Protein 5FWZ (pdb70)

Organism: Fasciola hepatica (NCBI:txid6192)

Nearest PDB structures (foldseek):
  5fwz-assembly1_A-2  TM=1.008E+00  e=1.348E-19  Fasciola hepatica
  5fx0-assembly1_A-2  TM=9.986E-01  e=1.501E-16  Fasciola hepatica
  5x2d-assembly2_B-2  TM=8.449E-01  e=5.292E-08  Clonorchis sinensis
  8bwy-assembly1_I  TM=8.444E-01  e=1.057E-04  Chlamydomonas reinhardtii
  5wof-assembly2_B  TM=7.308E-01  e=1.128E-04  Plasmodium falciparum 3D7

Solvent-accessible surface area: 6063 Å² total; per-residue (Å²): 136,107,100,50,29,148,71,13,84,48,70,48,41,102,15,64,77,92,79,16,20,55,1,0,72,62,0,30,60,18,10,94,80,34,109,24,96,79,170,57,18,172,62,0,22,104,54,2,60,75,50,1,22,150,92,15,27,162,48,4,54,25,61,31,31,75,56,80,51,217,79,128,80,39,175,134,132,54,54,14,0,37,0,89,49,43,148,10,19,2,7,4,33,76,24,114,240

B-factor: mean 37.25, std 15.67, range [13.35, 111.84]

Radius of gyration: 12.72 Å; Cα contacts (8 Å, |Δi|>4): 139; chains: 1; bounding box: 28×37×32 Å

Sequence (97 aa):
APTLSTDIEMIATTMSVPRQVEVTEKFKSLVTAHNGKDEEMKDVAQDMKNYMDEKYGRVWQCVILTGSYWMHFSHEPFLSIQFRYGRHICCLAWRTPR

Foldseek 3Di:
DPADDPQKDWDDWPDDRVVNRVLVVLLVVVCVVVVVDPVCVVVSQVVSQVVCCVPPNDDKGKDKDFDDDDDDDDPDDFGWTWMDRPRIIMTMTHDDD

Structure (mmCIF, N/CA/C/O backbone):
data_5FWZ
#
_entry.id   5FWZ
#
_cell.length_a   59.880
_cell.length_b   59.880
_cell.length_c   81.320
_cell.angle_alpha   90.00
_cell.angle_beta   90.00
_cell.angle_gamma   90.00
#
_symmetry.space_group_name_H-M   'P 41 21 2'
#
loop_
_entity.id
_entity.type
_entity.pdbx_description
1 polymer 'CALCIUM BINDING PROTEIN'
2 non-polymer 'MERCURY (II) ION'
3 non-polymer 'CHLORIDE ION'
4 water water
#
loop_
_atom_site.group_PDB
_atom_site.id
_atom_site.type_symbol
_atom_site.label_atom_id
_atom_site.label_alt_id
_atom_site.label_comp_id
_atom_site.label_asym_id
_atom_site.label_entity_id
_atom_site.label_seq_id
_atom_site.pdbx_PDB_ins_code
_atom_site.Cartn_x
_atom_site.Cartn_y
_atom_site.Cartn_z
_atom_site.occupancy
_atom_site.B_iso_or_equiv
_atom_site.auth_seq_id
_atom_site.auth_comp_id
_atom_site.auth_asym_id
_atom_site.auth_atom_id
_atom_site.pdbx_PDB_model_num
ATOM 1 N N . ALA A 1 1 ? -16.062 -2.145 -28.879 1.00 64.26 92 ALA A N 1
ATOM 2 C CA . ALA A 1 1 ? -16.895 -1.222 -28.048 1.00 65.64 92 ALA A CA 1
ATOM 3 C C . ALA A 1 1 ? -18.215 -1.887 -27.576 1.00 61.72 92 ALA A C 1
ATOM 4 O O . ALA A 1 1 ? -18.801 -2.701 -28.304 1.00 62.45 92 ALA A O 1
ATOM 6 N N . PRO A 1 2 ? -18.672 -1.578 -26.345 1.00 60.86 93 PRO A N 1
ATOM 7 C CA . PRO A 1 2 ? -17.967 -0.832 -25.287 1.00 56.09 93 PRO A CA 1
ATOM 8 C C . PRO A 1 2 ? -16.599 -1.444 -24.962 1.00 49.00 93 PRO A C 1
ATOM 9 O O . PRO A 1 2 ? -16.423 -2.659 -24.907 1.00 46.68 93 PRO A O 1
ATOM 13 N N . THR A 1 3 ? -15.628 -0.563 -24.829 1.00 47.71 94 THR A N 1
ATOM 14 C CA . THR A 1 3 ? -14.241 -0.933 -24.730 1.00 42.99 94 THR A CA 1
ATOM 15 C C . THR A 1 3 ? -13.784 -0.615 -23.308 1.00 36.32 94 THR A C 1
ATOM 16 O O . THR A 1 3 ? -14.359 0.251 -22.650 1.00 29.59 94 THR A O 1
ATOM 20 N N . LEU A 1 4 ? -12.749 -1.303 -22.837 1.00 34.27 95 LEU A N 1
ATOM 21 C CA . LEU A 1 4 ? -12.173 -0.983 -21.527 1.00 34.23 95 LEU A CA 1
ATOM 22 C C . LEU A 1 4 ? -11.511 0.404 -21.530 1.00 33.29 95 LEU A C 1
ATOM 23 O O . LEU A 1 4 ? -10.704 0.698 -22.384 1.00 37.98 95 LEU A O 1
ATOM 28 N N . SER A 1 5 ? -11.875 1.262 -20.589 1.00 32.35 96 SER A N 1
ATOM 29 C CA . SER A 1 5 ? -11.299 2.600 -20.523 1.00 31.49 96 SER A CA 1
ATOM 30 C C . SER A 1 5 ? -9.751 2.603 -20.306 1.00 32.13 96 SER A C 1
ATOM 31 O O . SER A 1 5 ? -9.189 1.678 -19.687 1.00 31.62 96 SER A O 1
ATOM 34 N N . THR A 1 6 ? -9.084 3.641 -20.824 1.00 30.11 97 THR A N 1
ATOM 35 C CA . THR A 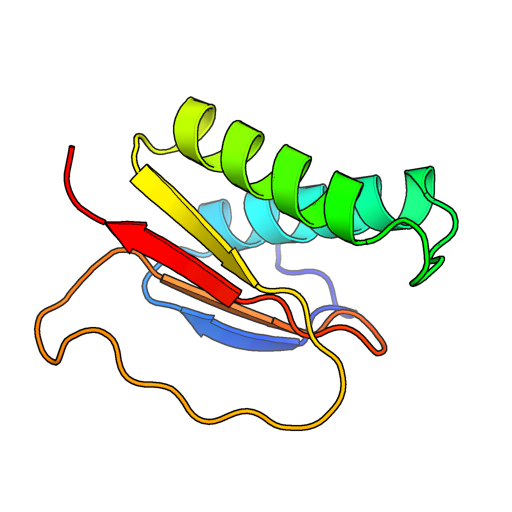1 6 ? -7.611 3.726 -20.841 1.00 30.24 97 THR A CA 1
ATOM 36 C C . THR A 1 6 ? -7.030 3.958 -19.464 1.00 31.12 97 THR A C 1
ATOM 37 O O . THR A 1 6 ? -5.857 3.656 -19.231 1.00 29.19 97 THR A O 1
ATOM 41 N N . ASP A 1 7 ? -7.830 4.519 -18.558 1.00 31.56 98 ASP A N 1
ATOM 42 C CA . ASP A 1 7 ? -7.365 4.728 -17.182 1.00 32.84 98 ASP A CA 1
ATOM 43 C C . ASP A 1 7 ? -7.609 3.552 -16.229 1.00 30.63 98 ASP A C 1
ATOM 44 O O . ASP A 1 7 ? -7.385 3.697 -15.043 1.00 32.04 98 ASP A O 1
ATOM 49 N N . ILE A 1 8 ? -8.052 2.402 -16.739 1.00 29.19 99 ILE A N 1
ATOM 50 C CA . ILE A 1 8 ? -8.086 1.154 -15.966 1.00 27.71 99 ILE A CA 1
ATOM 51 C C . ILE A 1 8 ? -6.962 0.246 -16.434 1.00 27.44 99 ILE A C 1
ATOM 52 O O . ILE A 1 8 ? -6.749 0.075 -17.634 1.00 26.97 99 ILE A O 1
ATOM 57 N N . GLU A 1 9 ? -6.253 -0.336 -15.486 1.00 27.76 100 GLU A N 1
ATOM 58 C CA . GLU A 1 9 ? -5.315 -1.400 -15.763 1.00 28.81 100 GLU A CA 1
ATOM 59 C C . GLU A 1 9 ? -6.002 -2.678 -15.290 1.00 25.88 100 GLU A C 1
ATOM 60 O O . GLU A 1 9 ? -6.174 -2.875 -14.100 1.00 24.07 100 GLU A O 1
ATOM 66 N N . MET A 1 10 ? -6.410 -3.529 -16.213 1.00 24.90 101 MET A N 1
ATOM 67 C CA . MET A 1 10 ? -6.846 -4.875 -15.857 1.00 27.67 101 MET A CA 1
ATOM 68 C C . MET A 1 10 ? -5.629 -5.713 -15.430 1.00 28.33 101 MET A C 1
ATOM 69 O O . MET A 1 10 ? -4.639 -5.791 -16.137 1.00 30.75 101 MET A O 1
ATOM 74 N N . ILE A 1 11 ? -5.692 -6.279 -14.238 1.00 27.27 102 ILE A N 1
ATOM 75 C CA . ILE A 1 11 ? -4.620 -7.102 -13.717 1.00 26.55 102 ILE A CA 1
ATOM 76 C C . ILE A 1 11 ? -4.938 -8.574 -13.926 1.00 27.40 102 ILE A C 1
ATOM 77 O O . ILE A 1 11 ? -4.059 -9.316 -14.330 1.00 31.03 102 ILE A O 1
ATOM 82 N N . ALA A 1 12 ? -6.165 -8.998 -13.630 1.00 25.87 103 ALA A N 1
ATOM 83 C CA . ALA A 1 12 ? -6.584 -10.378 -13.899 1.00 25.16 103 ALA A CA 1
ATOM 84 C C . ALA A 1 12 ? -8.081 -10.512 -13.706 1.00 25.19 103 ALA A C 1
ATOM 85 O O . ALA A 1 12 ? -8.653 -9.947 -12.760 1.00 26.36 103 ALA A O 1
ATOM 87 N N . THR A 1 13 ? -8.711 -11.255 -14.598 1.00 23.22 104 THR A N 1
ATOM 88 C CA . THR A 1 13 ? -10.140 -11.464 -14.529 1.00 25.42 104 THR A CA 1
ATOM 89 C C . THR A 1 13 ? -10.531 -12.709 -15.331 1.00 26.75 104 THR A C 1
ATOM 90 O O . THR A 1 13 ? -9.938 -12.997 -16.375 1.00 24.69 104 THR A O 1
ATOM 94 N N . THR A 1 14 ? -11.521 -13.435 -14.809 1.00 27.20 105 THR A N 1
ATOM 95 C CA . THR A 1 14 ? -12.188 -14.494 -15.557 1.00 28.89 105 THR A CA 1
ATOM 96 C C . THR A 1 14 ? -13.538 -14.037 -16.135 1.00 31.25 105 THR A C 1
ATOM 97 O O . THR A 1 14 ? -14.320 -14.863 -16.607 1.00 34.14 105 THR A O 1
ATOM 101 N N . MET A 1 15 ? -13.809 -12.732 -16.116 1.00 32.00 106 MET A N 1
ATOM 102 C CA . MET A 1 15 ? -15.046 -12.169 -16.666 1.00 31.49 106 MET A CA 1
ATOM 103 C C . MET A 1 15 ? -14.830 -11.586 -18.081 1.00 29.89 106 MET A C 1
ATOM 104 O O . MET A 1 15 ? -13.742 -11.145 -18.435 1.00 29.72 106 MET A O 1
ATOM 109 N N . SER A 1 16 ? -15.888 -11.551 -18.881 1.00 29.39 107 SER A N 1
ATOM 110 C CA . SER A 1 16 ? -15.797 -11.009 -20.220 1.00 28.11 107 SER A CA 1
ATOM 111 C C . SER A 1 16 ? -15.617 -9.479 -20.205 1.00 27.32 107 SER A C 1
ATOM 112 O O . SER A 1 16 ? -15.848 -8.813 -19.191 1.00 26.06 107 SER A O 1
ATOM 115 N N . VAL A 1 17 ? -15.267 -8.956 -21.368 1.00 26.59 108 VAL A N 1
ATOM 116 C CA . VAL A 1 17 ? -15.080 -7.521 -21.597 1.00 29.11 108 VAL A CA 1
ATOM 117 C C . VAL A 1 17 ? -16.360 -6.679 -21.307 1.00 28.90 108 VAL A C 1
ATOM 118 O O . VAL A 1 17 ? -16.256 -5.604 -20.725 1.00 28.26 108 VAL A O 1
ATOM 122 N N . PRO A 1 18 ? -17.556 -7.152 -21.721 1.00 29.38 109 PRO A N 1
ATOM 123 C CA . PRO A 1 18 ? -18.768 -6.424 -21.309 1.00 28.50 109 PRO A CA 1
ATOM 124 C C . PRO A 1 18 ? -18.903 -6.287 -19.793 1.00 28.68 109 PRO A C 1
ATOM 125 O O . PRO A 1 18 ? -19.205 -5.193 -19.319 1.00 27.35 109 PRO A O 1
ATOM 129 N N . ARG A 1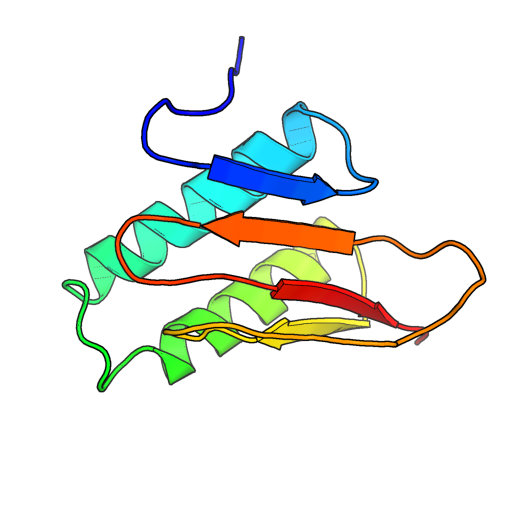 19 ? -18.657 -7.372 -19.052 1.00 26.48 110 ARG A N 1
ATOM 130 C CA . ARG A 1 19 ? -18.663 -7.297 -17.596 1.00 27.07 110 ARG A CA 1
ATOM 131 C C . ARG A 1 19 ? -17.550 -6.445 -17.042 1.00 25.41 110 ARG A C 1
ATOM 132 O O . ARG A 1 19 ? -17.790 -5.624 -16.161 1.00 23.87 110 ARG A O 1
ATOM 140 N N . GLN A 1 20 ? -16.349 -6.605 -17.574 1.00 24.68 111 GLN A N 1
ATOM 141 C CA . GLN A 1 20 ? -15.230 -5.729 -17.179 1.00 25.46 111 GLN A CA 1
ATOM 142 C C . GLN A 1 20 ? -15.561 -4.247 -17.302 1.00 23.16 111 GLN A C 1
ATOM 143 O O . GLN A 1 20 ? -15.305 -3.493 -16.393 1.00 22.99 111 GLN A O 1
ATOM 149 N N . VAL A 1 21 ? -16.134 -3.862 -18.425 1.00 23.88 112 VAL A N 1
ATOM 150 C CA . VAL A 1 21 ? -16.586 -2.490 -18.640 1.00 24.99 112 VAL A CA 1
ATOM 151 C C . VAL A 1 21 ? -17.634 -2.034 -17.618 1.00 25.25 112 VAL A C 1
ATOM 152 O O . VAL A 1 21 ? -17.479 -0.976 -17.043 1.00 23.73 112 VAL A O 1
ATOM 156 N N . GLU A 1 22 ? -18.678 -2.817 -17.370 1.00 27.18 113 GLU A N 1
ATOM 157 C CA . GLU A 1 22 ? -19.699 -2.379 -16.387 1.00 28.56 113 GLU A CA 1
ATOM 158 C C . GLU A 1 22 ? -19.109 -2.216 -14.986 1.00 26.85 113 GLU A C 1
ATOM 159 O O . GLU A 1 22 ? -19.423 -1.255 -14.256 1.00 24.79 113 GLU A O 1
ATOM 165 N N . VAL A 1 23 ? -18.266 -3.179 -14.599 1.00 24.97 114 VAL A N 1
ATOM 166 C CA . VAL A 1 23 ? -17.712 -3.190 -13.256 1.00 23.63 114 VAL A CA 1
ATOM 167 C C . VAL A 1 23 ? -16.786 -1.983 -13.098 1.00 22.89 114 VAL A C 1
ATOM 168 O O . VAL A 1 23 ? -16.930 -1.215 -12.174 1.00 23.49 114 VAL A O 1
ATOM 172 N N . THR A 1 24 ? -15.880 -1.782 -14.031 1.00 22.41 115 THR A N 1
ATOM 173 C CA . THR A 1 24 ? -14.903 -0.731 -13.877 1.00 23.30 115 THR A CA 1
ATOM 174 C C . THR A 1 24 ? -15.521 0.654 -13.991 1.00 23.75 115 THR A C 1
ATOM 175 O O . THR A 1 24 ? -15.107 1.574 -13.277 1.00 22.16 115 THR A O 1
ATOM 179 N N . GLU A 1 25 ? -16.512 0.810 -14.869 1.00 26.16 116 GLU A N 1
ATOM 180 C CA . GLU A 1 25 ? -17.161 2.130 -15.049 1.00 27.94 116 GLU A CA 1
ATOM 181 C C . GLU A 1 25 ? -17.944 2.473 -13.806 1.00 26.35 116 GLU A C 1
ATOM 182 O O . GLU A 1 25 ? -17.969 3.611 -13.395 1.00 30.87 116 GLU A O 1
ATOM 188 N N . LYS A 1 26 ? -18.565 1.481 -13.199 1.00 25.74 117 LYS A N 1
ATOM 189 C CA . LYS A 1 26 ? -19.318 1.678 -11.954 1.00 26.94 117 LYS A CA 1
ATOM 190 C C . LYS A 1 26 ? -18.387 2.109 -10.826 1.00 25.11 117 LYS A C 1
ATOM 191 O O . LYS A 1 26 ? -18.687 3.037 -10.085 1.00 23.95 117 LYS A O 1
ATOM 197 N N . PHE A 1 27 ? -17.262 1.417 -10.709 1.00 23.74 118 PHE A N 1
ATOM 198 C CA . PHE A 1 27 ? -16.251 1.782 -9.730 1.00 24.58 118 PHE A CA 1
ATOM 199 C C . PHE A 1 27 ? -15.774 3.222 -9.892 1.00 25.00 118 PHE A C 1
ATOM 200 O O . PHE A 1 27 ? -15.694 3.962 -8.925 1.00 24.89 118 PHE A O 1
ATOM 208 N N . LYS A 1 28 ? -15.454 3.604 -11.121 1.00 27.76 119 LYS A N 1
ATOM 209 C CA . LYS A 1 28 ? -15.061 4.975 -11.421 1.00 29.71 119 LYS A CA 1
ATOM 210 C C . LYS A 1 28 ? -16.141 5.992 -11.065 1.00 29.47 119 LYS A C 1
ATOM 211 O O . LYS A 1 28 ? -15.815 7.041 -10.532 1.00 27.97 119 LYS A O 1
ATOM 217 N N . SER A 1 29 ? -17.408 5.694 -11.354 1.00 29.63 120 SER A N 1
ATOM 218 C CA . SER A 1 29 ? -18.479 6.634 -10.997 1.00 32.70 120 SER A CA 1
ATOM 219 C C . SER A 1 29 ? -18.602 6.767 -9.483 1.00 31.23 120 SER A C 1
ATOM 220 O O . SER A 1 29 ? -18.738 7.867 -8.985 1.00 30.51 120 SER A O 1
ATOM 223 N N . LEU A 1 30 ? -18.508 5.655 -8.756 1.00 29.73 121 LEU A N 1
ATOM 224 C CA . LEU A 1 30 ? -18.565 5.706 -7.280 1.00 29.69 121 LEU A CA 1
ATOM 225 C C . LEU A 1 30 ? -17.421 6.506 -6.689 1.00 28.79 121 LEU A C 1
ATOM 226 O O . LEU A 1 30 ? -17.639 7.344 -5.818 1.00 29.02 121 LEU A O 1
ATOM 231 N N . VAL A 1 31 ? -16.205 6.251 -7.153 1.00 27.73 122 VAL A N 1
ATOM 232 C CA . VAL A 1 31 ? -15.028 6.969 -6.635 1.00 29.05 122 VAL A CA 1
ATOM 233 C C . VAL A 1 31 ? -15.136 8.463 -6.908 1.00 29.23 122 VAL A C 1
ATOM 234 O O . VAL A 1 31 ? -14.788 9.285 -6.065 1.00 31.09 122 VAL A O 1
ATOM 238 N N . THR A 1 32 ? -15.650 8.806 -8.078 1.00 30.48 123 THR A N 1
ATOM 239 C CA . 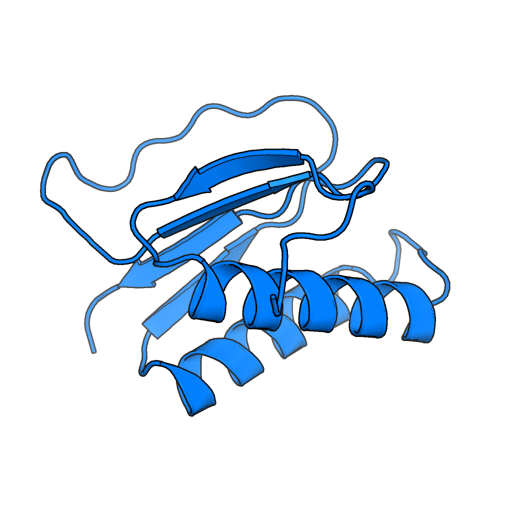THR A 1 32 ? -15.853 10.200 -8.455 1.00 31.83 123 THR A CA 1
ATOM 240 C C . THR A 1 32 ? -16.929 10.858 -7.585 1.00 31.82 123 THR A C 1
ATOM 241 O O . THR A 1 32 ? -16.720 11.968 -7.103 1.00 31.60 123 THR A O 1
ATOM 245 N N . ALA A 1 33 ? -18.032 10.152 -7.331 1.00 30.88 124 ALA A N 1
ATOM 246 C CA . ALA A 1 33 ? -19.118 10.670 -6.477 1.00 30.77 124 ALA A CA 1
ATOM 247 C C . ALA A 1 33 ? -18.639 10.925 -5.038 1.00 31.24 124 ALA A C 1
ATOM 248 O O . ALA A 1 33 ? -19.128 11.821 -4.361 1.00 32.35 124 ALA A O 1
ATOM 2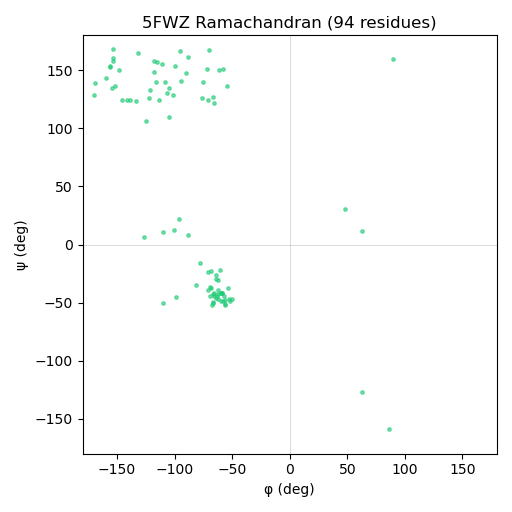50 N N . HIS A 1 34 ? -17.666 10.133 -4.591 1.00 32.46 125 HIS A N 1
ATOM 251 C CA . HIS A 1 34 ? -17.041 10.306 -3.275 1.00 31.22 125 HIS A CA 1
ATOM 252 C C . HIS A 1 34 ? -15.738 11.124 -3.354 1.00 32.18 125 HIS A C 1
ATOM 253 O O . HIS A 1 34 ? -14.909 11.052 -2.455 1.00 33.32 125 HIS A O 1
ATOM 260 N N . ASN A 1 35 ? -15.558 11.926 -4.401 1.00 33.10 126 ASN A N 1
ATOM 261 C CA . ASN A 1 35 ? -14.348 12.773 -4.538 1.00 36.12 126 ASN A CA 1
ATOM 262 C C . ASN A 1 35 ? -13.011 12.085 -4.311 1.00 35.67 126 ASN A C 1
ATOM 263 O O . ASN A 1 35 ? -12.085 12.708 -3.835 1.00 34.48 126 ASN A O 1
ATOM 268 N N . GLY A 1 36 ? -12.919 10.797 -4.616 1.00 36.94 127 GLY A N 1
ATOM 269 C CA . GLY A 1 36 ? -11.667 10.067 -4.457 1.00 36.84 127 GLY A CA 1
ATOM 270 C C . GLY A 1 36 ? -11.089 9.925 -3.063 1.00 38.15 127 GLY A C 1
ATOM 271 O O . GLY A 1 36 ? -9.958 9.480 -2.935 1.00 43.28 127 GLY A O 1
ATOM 272 N N . LYS A 1 37 ? -11.854 10.259 -2.023 1.00 38.24 128 LYS A N 1
ATOM 273 C CA . LYS A 1 37 ? -11.328 10.292 -0.660 1.00 39.03 128 LYS A CA 1
ATOM 274 C C . LYS A 1 37 ? -11.187 8.863 -0.125 1.00 39.12 128 LYS A C 1
ATOM 275 O O . LYS A 1 37 ? -12.166 8.086 -0.134 1.00 39.77 128 LYS A O 1
ATOM 281 N N . ASP A 1 38 ? -9.990 8.527 0.344 1.00 36.49 129 ASP A N 1
ATOM 282 C CA . ASP A 1 38 ? -9.747 7.274 1.084 1.00 39.74 129 ASP A CA 1
ATOM 283 C C . ASP A 1 38 ? -10.682 7.050 2.291 1.00 39.02 129 ASP A C 1
ATOM 284 O O . ASP A 1 38 ? -11.106 5.906 2.573 1.00 34.08 129 ASP A O 1
ATOM 289 N N . GLU A 1 39 ? -10.993 8.152 2.977 1.00 40.60 130 GLU A N 1
ATOM 290 C CA . GLU A 1 39 ? -11.861 8.161 4.146 1.00 43.06 130 GLU A CA 1
ATOM 291 C C . GLU A 1 39 ? -13.252 7.649 3.832 1.00 36.47 130 GLU A C 1
ATOM 292 O O . GLU A 1 39 ? -13.940 7.256 4.743 1.00 36.73 130 GLU A O 1
ATOM 298 N N . GLU A 1 40 ? -13.680 7.673 2.567 1.00 31.94 131 GLU A N 1
ATOM 299 C CA . GLU A 1 40 ? -15.002 7.166 2.186 1.00 31.23 131 GLU A CA 1
ATOM 300 C C . GLU A 1 40 ? -14.971 5.883 1.379 1.00 30.19 131 GLU A C 1
ATOM 301 O O . GLU A 1 40 ? -16.003 5.485 0.864 1.00 29.55 131 GLU A O 1
ATOM 307 N N . MET A 1 41 ? -13.819 5.222 1.273 1.00 29.62 132 MET A N 1
ATOM 308 C CA . MET A 1 41 ? -13.712 4.050 0.397 1.00 31.51 132 MET A CA 1
ATOM 309 C C . MET A 1 41 ? -14.515 2.850 0.875 1.00 30.09 132 MET A C 1
ATOM 310 O O . MET A 1 41 ? -14.865 1.987 0.076 1.00 30.90 132 MET A O 1
ATOM 315 N N . LYS A 1 42 ? -14.813 2.809 2.159 1.00 29.68 133 LYS A N 1
ATOM 316 C CA . LYS A 1 42 ? -15.695 1.809 2.712 1.00 32.33 133 LYS A CA 1
ATOM 317 C C . LYS A 1 42 ? -17.083 1.870 2.035 1.00 29.90 133 LYS A C 1
ATOM 318 O O . LYS A 1 42 ? -17.650 0.818 1.725 1.00 26.42 133 LYS A O 1
ATOM 324 N N . 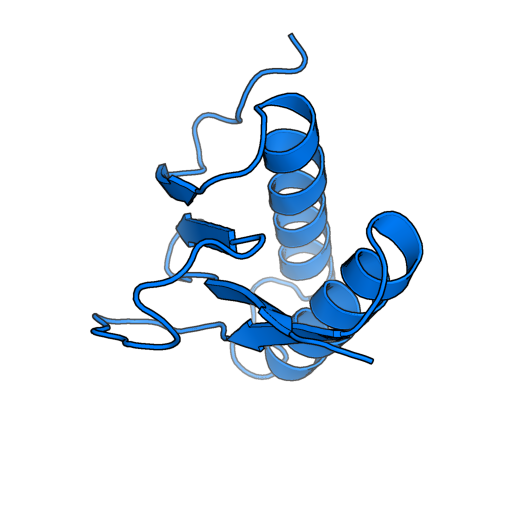ASP A 1 43 ? -17.613 3.081 1.787 1.00 28.14 134 ASP A N 1
ATOM 325 C CA . ASP A 1 43 ? -18.926 3.229 1.134 1.00 28.51 134 ASP A CA 1
ATOM 326 C C . ASP A 1 43 ? -18.852 2.656 -0.281 1.00 29.15 134 ASP A C 1
ATOM 327 O O . ASP A 1 43 ? -19.765 1.936 -0.743 1.00 29.11 134 ASP A O 1
ATOM 332 N N . VAL A 1 44 ? -17.759 2.998 -0.971 1.00 28.31 135 VAL A N 1
ATOM 333 C CA . VAL A 1 44 ? -17.492 2.480 -2.314 1.00 27.25 135 VAL A CA 1
ATOM 334 C C . VAL A 1 44 ? -17.443 0.940 -2.349 1.00 26.35 135 VAL A C 1
ATOM 335 O O . VAL A 1 44 ? -18.080 0.336 -3.190 1.00 25.18 135 VAL A O 1
ATOM 339 N N . ALA A 1 45 ? -16.694 0.321 -1.440 1.00 27.20 136 ALA A N 1
ATOM 340 C CA . ALA A 1 45 ? -16.613 -1.145 -1.381 1.00 28.10 136 ALA A CA 1
ATOM 341 C C . ALA A 1 45 ? -17.998 -1.751 -1.169 1.00 30.89 136 ALA A C 1
ATOM 342 O O . ALA A 1 45 ? -18.363 -2.743 -1.811 1.00 31.25 136 ALA A O 1
ATOM 344 N N . GLN A 1 46 ? -18.776 -1.130 -0.289 1.00 32.83 137 GLN A N 1
ATOM 345 C CA . GLN A 1 46 ? -20.124 -1.603 0.005 1.00 34.74 137 GLN A CA 1
ATOM 346 C C . GLN A 1 46 ? -21.038 -1.459 -1.18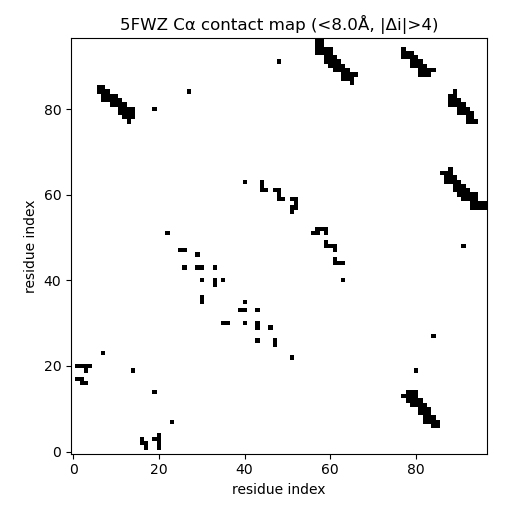9 1.00 28.91 137 GLN A C 1
ATOM 347 O O . GLN A 1 46 ? -21.706 -2.407 -1.550 1.00 27.76 137 GLN A O 1
ATOM 353 N N . ASP A 1 47 ? -21.073 -0.282 -1.794 1.00 28.86 138 ASP A N 1
ATOM 354 C CA . ASP A 1 47 ? -21.887 -0.091 -3.010 1.00 30.36 138 ASP A CA 1
ATOM 355 C C . ASP A 1 47 ? -21.450 -0.937 -4.234 1.00 30.60 138 ASP A C 1
ATOM 356 O O . ASP A 1 47 ? -22.301 -1.281 -5.067 1.00 30.60 138 ASP A O 1
ATOM 361 N N . MET A 1 48 ? -20.151 -1.257 -4.352 1.00 28.80 139 MET A N 1
ATOM 362 C CA . MET A 1 48 ? -19.668 -2.157 -5.418 1.00 29.50 139 MET A CA 1
ATOM 363 C C . MET A 1 48 ? -20.207 -3.589 -5.193 1.00 28.74 139 MET A C 1
ATOM 364 O O . MET A 1 48 ? -20.765 -4.198 -6.093 1.00 27.42 139 MET A O 1
ATOM 369 N N . LYS A 1 49 ? -19.991 -4.099 -3.983 1.00 28.53 140 LYS A N 1
ATOM 370 C CA . LYS A 1 49 ? -20.531 -5.386 -3.509 1.00 29.48 140 LYS A CA 1
ATOM 371 C C . LYS A 1 49 ? -22.056 -5.489 -3.766 1.00 29.82 140 LYS A C 1
ATOM 372 O O . LYS A 1 49 ? -22.519 -6.489 -4.272 1.00 26.82 140 LYS A O 1
ATOM 378 N N . ASN A 1 50 ? -22.825 -4.455 -3.437 1.00 31.66 141 ASN A N 1
ATOM 379 C CA . ASN A 1 50 ? -24.283 -4.512 -3.671 1.00 32.66 141 ASN A CA 1
ATOM 380 C C . ASN A 1 50 ? -24.647 -4.490 -5.140 1.00 31.54 141 ASN A C 1
ATOM 381 O O . ASN A 1 50 ? -25.491 -5.271 -5.573 1.00 30.41 141 ASN A O 1
ATOM 386 N N . TYR A 1 51 ? -24.001 -3.609 -5.896 1.00 29.25 142 TYR A N 1
ATOM 387 C CA . TYR A 1 51 ? -24.142 -3.590 -7.352 1.00 29.42 142 TYR A CA 1
ATOM 388 C C . TYR A 1 51 ? -23.901 -4.958 -7.959 1.00 29.76 142 TYR A C 1
ATOM 389 O O . TYR A 1 51 ? -24.725 -5.440 -8.739 1.00 29.39 142 TYR A O 1
ATOM 398 N N . MET A 1 52 ? -22.811 -5.603 -7.561 1.00 28.20 143 MET A N 1
ATOM 399 C CA . MET A 1 52 ? -22.459 -6.923 -8.129 1.00 30.14 143 MET A CA 1
ATOM 400 C C . MET A 1 52 ? -23.358 -8.098 -7.717 1.00 27.50 143 MET A C 1
ATOM 401 O O . MET A 1 52 ? -23.627 -8.974 -8.503 1.00 27.45 143 MET A O 1
ATOM 406 N N . ASP A 1 53 ? -23.772 -8.135 -6.475 1.00 26.66 144 ASP A N 1
ATOM 407 C CA . ASP A 1 53 ? -24.767 -9.095 -6.040 1.00 29.44 144 ASP A CA 1
ATOM 408 C C . ASP A 1 53 ? -26.051 -8.981 -6.867 1.00 31.17 144 ASP A C 1
ATOM 409 O O . ASP A 1 53 ? -26.564 -9.963 -7.385 1.00 30.79 144 ASP A O 1
ATOM 414 N N . GLU A 1 54 ? -26.552 -7.761 -6.968 1.00 33.48 145 GLU A N 1
ATOM 415 C CA . GLU A 1 54 ? -27.756 -7.465 -7.721 1.00 38.52 145 GLU A CA 1
ATOM 416 C C . GLU A 1 54 ? -27.588 -7.940 -9.173 1.00 38.16 145 GLU A C 1
ATOM 417 O O . GLU A 1 54 ? -28.391 -8.719 -9.698 1.00 37.77 145 GLU A O 1
ATOM 423 N N . LYS A 1 55 ? -26.498 -7.521 -9.795 1.00 36.33 146 LYS A N 1
ATOM 424 C CA . LYS A 1 55 ? -26.338 -7.667 -11.227 1.00 34.27 146 LYS A CA 1
ATOM 425 C C . LYS A 1 55 ? -25.870 -9.059 -11.653 1.00 33.93 146 LYS A C 1
ATOM 426 O O . LYS A 1 55 ? -26.266 -9.545 -12.706 1.00 31.08 146 LYS A O 1
ATOM 432 N N . TYR A 1 56 ? -25.024 -9.698 -10.842 1.00 32.18 147 TYR A N 1
ATOM 433 C CA . TYR A 1 56 ? -24.375 -10.974 -11.220 1.00 30.46 147 TYR A CA 1
ATOM 434 C C . TYR A 1 56 ? -24.576 -12.102 -10.198 1.00 31.62 147 TYR A C 1
ATOM 435 O O . TYR A 1 56 ? -23.952 -13.170 -10.309 1.00 31.28 147 TYR A O 1
ATOM 444 N N . GLY A 1 57 ? -25.395 -11.852 -9.183 1.00 32.64 148 GLY A N 1
ATOM 445 C CA . GLY A 1 57 ? -25.752 -12.863 -8.202 1.00 34.10 148 GLY A CA 1
ATOM 446 C C . GLY A 1 57 ? -24.789 -12.873 -7.042 1.00 34.75 148 GLY A C 1
ATOM 447 O O . GLY A 1 57 ? -23.653 -12.410 -7.148 1.00 31.41 148 GLY A O 1
ATOM 448 N N . ARG A 1 58 ? -25.261 -13.443 -5.943 1.00 34.43 149 ARG A N 1
ATOM 449 C CA . ARG A 1 58 ? -24.543 -13.425 -4.683 1.00 35.26 149 ARG A CA 1
ATOM 450 C C . ARG A 1 58 ? -23.607 -14.635 -4.634 1.00 33.33 149 ARG A C 1
ATOM 451 O O . ARG A 1 58 ? -23.754 -15.547 -5.449 1.00 31.80 149 ARG A O 1
ATOM 459 N N . VAL A 1 59 ? -22.582 -14.640 -3.774 1.00 32.77 150 VAL A N 1
ATOM 460 C CA . VAL A 1 59 ? -22.224 -13.562 -2.853 1.00 32.72 150 VAL A CA 1
ATOM 461 C C . VAL A 1 59 ? -20.872 -12.944 -3.248 1.00 32.33 150 VAL A C 1
ATOM 462 O O . VAL A 1 59 ? -19.853 -13.652 -3.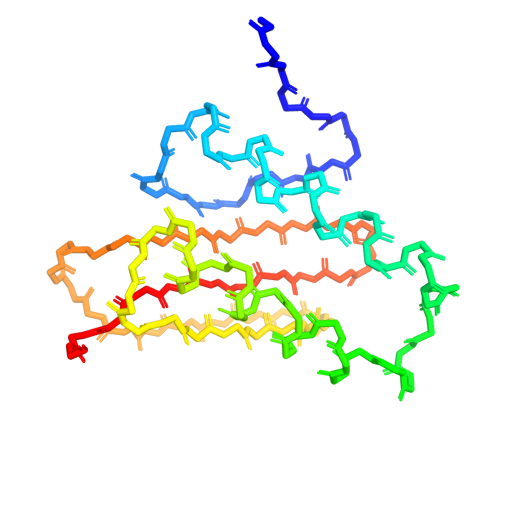320 1.00 31.95 150 VAL A O 1
ATOM 466 N N . TRP A 1 60 ? -20.848 -11.633 -3.464 1.00 29.36 151 TRP A N 1
ATOM 467 C CA . TRP A 1 60 ? -19.590 -10.937 -3.789 1.00 29.42 151 TRP A CA 1
ATOM 468 C C . TRP A 1 60 ? -18.831 -10.425 -2.562 1.00 30.64 151 TRP A C 1
ATOM 469 O O . TRP A 1 60 ? -19.430 -10.050 -1.552 1.00 29.53 151 TRP A O 1
ATOM 480 N N . GLN A 1 61 ? -17.508 -10.430 -2.678 1.00 32.07 152 GLN A N 1
ATOM 481 C CA . GLN A 1 61 ? -16.637 -9.672 -1.775 1.00 33.93 152 GLN A CA 1
ATOM 482 C C . GLN A 1 61 ? -15.858 -8.649 -2.545 1.00 29.55 152 GLN A C 1
ATOM 483 O O . GLN A 1 61 ? -15.583 -8.853 -3.706 1.00 32.51 152 GLN A O 1
ATOM 489 N N . CYS A 1 62 ? -15.560 -7.529 -1.899 1.00 29.33 153 CYS A N 1
ATOM 490 C CA . CYS A 1 62 ? -14.894 -6.383 -2.535 1.00 30.82 153 CYS A CA 1
ATOM 491 C C . CYS A 1 62 ? -13.788 -5.914 -1.635 1.00 28.38 153 CYS A C 1
ATOM 492 O O . CYS A 1 62 ? -14.053 -5.537 -0.511 1.00 29.73 153 CYS A O 1
ATOM 495 N N . VAL A 1 63 ? -12.570 -5.869 -2.133 1.00 26.50 154 VAL A N 1
ATOM 496 C CA . VAL A 1 63 ? -11.472 -5.297 -1.375 1.00 26.48 154 VAL A CA 1
ATOM 497 C C . VAL A 1 63 ? -10.891 -4.176 -2.189 1.00 27.12 154 VAL A C 1
ATOM 498 O O . VAL A 1 63 ? -10.515 -4.393 -3.337 1.00 28.93 154 VAL A O 1
ATOM 502 N N . ILE A 1 64 ? -10.800 -2.991 -1.598 1.00 26.81 155 ILE A N 1
ATOM 503 C CA . ILE A 1 64 ? -10.114 -1.876 -2.226 1.00 26.09 155 ILE A CA 1
ATOM 504 C C . ILE A 1 64 ? -8.834 -1.667 -1.458 1.00 26.26 155 ILE A C 1
ATOM 505 O O . ILE A 1 64 ? -8.831 -1.777 -0.248 1.00 28.01 155 ILE A O 1
ATOM 510 N N . LEU A 1 65 ? -7.740 -1.389 -2.151 1.00 26.07 156 LEU A N 1
ATOM 511 C CA . LEU A 1 65 ? -6.472 -1.271 -1.473 1.00 28.16 156 LEU A CA 1
ATOM 512 C C . LEU A 1 65 ? -5.505 -0.375 -2.219 1.00 28.92 156 LEU A C 1
ATOM 513 O O . LEU A 1 65 ? -5.685 -0.097 -3.386 1.00 28.39 156 LEU A O 1
ATOM 518 N N . THR A 1 66 ? -4.504 0.100 -1.500 1.00 30.29 157 THR A N 1
ATOM 519 C CA . THR A 1 66 ? -3.365 0.787 -2.083 1.00 33.46 157 THR A CA 1
ATOM 520 C C . THR A 1 66 ? -2.156 -0.069 -1.747 1.00 34.71 157 THR A C 1
ATOM 521 O O . THR A 1 66 ? -2.185 -0.864 -0.818 1.00 40.70 157 THR A O 1
ATOM 525 N N . GLY A 1 67 ? -1.100 0.081 -2.504 1.00 34.51 158 GLY A N 1
ATOM 526 C CA . GLY A 1 67 ? 0.075 -0.745 -2.317 1.00 34.40 158 GLY A CA 1
ATOM 527 C C . GLY A 1 67 ? -0.037 -2.031 -3.074 1.00 33.38 158 GLY A C 1
ATOM 528 O O . GLY A 1 67 ? -0.783 -2.127 -4.037 1.00 35.26 158 GLY A O 1
ATOM 529 N N . SER A 1 68 ? 0.744 -3.005 -2.642 1.00 34.27 159 SER A N 1
ATOM 530 C CA . SER A 1 68 ? 0.791 -4.335 -3.257 1.00 34.29 159 SER A CA 1
ATOM 531 C C . SER A 1 68 ? -0.111 -5.316 -2.551 1.00 31.39 159 SER A C 1
ATOM 532 O O . SER A 1 68 ? -0.570 -5.042 -1.466 1.00 35.11 159 SER A O 1
ATOM 535 N N . TYR A 1 69 ? -0.352 -6.459 -3.170 1.00 28.52 160 TYR A N 1
ATOM 536 C CA . TYR A 1 69 ? -1.179 -7.493 -2.574 1.00 28.15 160 TYR A CA 1
ATOM 537 C C . TYR A 1 69 ? -0.850 -8.871 -3.160 1.00 27.55 160 TYR A C 1
ATOM 538 O O . TYR A 1 69 ? -0.391 -8.991 -4.293 1.00 28.45 160 TYR A O 1
ATOM 547 N N . TRP A 1 70 ? -1.104 -9.902 -2.378 1.00 27.86 161 TRP A N 1
ATOM 548 C CA . TRP A 1 70 ? -0.911 -11.300 -2.777 1.00 30.05 161 TRP A CA 1
ATOM 549 C C . TRP A 1 70 ? -2.078 -12.047 -2.186 1.00 31.88 161 TRP A C 1
ATOM 550 O O . TRP A 1 70 ? -2.291 -11.940 -0.981 1.00 35.94 161 TRP A O 1
ATOM 561 N N . MET A 1 71 ? -2.859 -12.763 -2.977 1.00 34.31 162 MET A N 1
ATOM 562 C CA . MET A 1 71 ? -3.991 -13.486 -2.408 1.00 36.83 162 MET A CA 1
ATOM 563 C C . MET A 1 71 ? -4.137 -14.944 -2.823 1.00 37.24 162 MET A C 1
ATOM 564 O O . MET A 1 71 ? -3.508 -15.404 -3.764 1.00 38.94 162 MET A O 1
ATOM 569 N N . HIS A 1 72 ? -4.967 -15.661 -2.073 1.00 38.06 163 HIS A N 1
ATOM 570 C CA . HIS A 1 72 ? -5.431 -16.972 -2.452 1.00 41.87 163 HIS A CA 1
ATOM 571 C C . HIS A 1 72 ? -6.856 -17.169 -1.970 1.00 45.56 163 HIS A C 1
ATOM 572 O O . HIS A 1 72 ? -7.123 -17.018 -0.761 1.00 45.60 163 HIS A O 1
ATOM 579 N N . PHE A 1 73 ? -7.760 -17.497 -2.897 1.00 49.57 164 PHE A N 1
ATOM 580 C CA . PHE A 1 73 ? -9.099 -17.981 -2.538 1.00 58.48 164 PHE A CA 1
ATOM 581 C C . PHE A 1 73 ? -9.335 -19.466 -2.852 1.00 65.01 164 PHE A C 1
ATOM 582 O O . PHE A 1 73 ? -9.830 -20.215 -2.010 1.00 61.56 164 PHE A O 1
ATOM 590 N N . SER A 1 74 ? -9.029 -19.885 -4.070 1.00 72.53 165 SER A N 1
ATOM 591 C CA . SER A 1 74 ? -9.395 -21.229 -4.511 1.00 77.60 165 SER A CA 1
ATOM 592 C C . SER A 1 74 ? -8.715 -21.555 -5.836 1.00 78.18 165 SER A C 1
ATOM 593 O O . SER A 1 74 ? -8.826 -20.780 -6.792 1.00 79.62 165 SER A O 1
ATOM 596 N N . HIS A 1 75 ? -8.035 -22.700 -5.895 1.00 81.80 166 HIS A N 1
ATOM 597 C CA . HIS A 1 75 ? -7.489 -23.221 -7.166 1.00 85.88 166 HIS A CA 1
ATOM 598 C C . HIS A 1 75 ? -8.576 -23.583 -8.205 1.00 89.90 166 HIS A C 1
ATOM 599 O O . HIS A 1 75 ? -8.301 -23.569 -9.414 1.00 85.52 166 HIS A O 1
ATOM 606 N N . GLU A 1 76 ? -9.785 -23.915 -7.730 1.00 94.75 167 GLU A N 1
ATOM 607 C CA . GLU A 1 76 ? -10.972 -24.081 -8.593 1.00 98.00 167 GLU A CA 1
ATOM 608 C C . GLU A 1 76 ? -11.493 -22.732 -9.133 1.00 102.66 167 GLU A C 1
ATOM 609 O O . GLU A 1 76 ? -11.346 -21.705 -8.460 1.00 93.32 167 GLU A O 1
ATOM 615 N N . PRO A 1 77 ? -12.125 -22.741 -10.335 1.00 109.37 168 PRO A N 1
ATOM 616 C CA . PRO A 1 77 ? -12.619 -21.511 -10.981 1.00 106.35 168 PRO A CA 1
ATOM 617 C C . PRO A 1 77 ? -13.911 -20.906 -10.378 1.00 99.45 168 PRO A C 1
ATOM 618 O O . PRO A 1 77 ? -14.864 -21.621 -10.052 1.00 102.14 168 PRO A O 1
ATOM 622 N N . PHE A 1 78 ? -13.919 -19.580 -10.294 1.00 83.60 169 PHE A N 1
ATOM 623 C CA . PHE A 1 78 ? -14.949 -18.796 -9.618 1.00 72.33 169 PHE A CA 1
ATOM 624 C C . PHE A 1 78 ? -14.882 -17.423 -10.283 1.00 62.25 169 PHE A C 1
ATOM 625 O O . PHE A 1 78 ? -13.812 -17.035 -10.768 1.00 62.49 169 PHE A O 1
ATOM 633 N N . LEU A 1 79 ? -16.000 -16.697 -10.301 1.00 53.05 170 LEU A N 1
ATOM 634 C CA . LEU A 1 79 ? -16.101 -15.375 -10.969 1.00 42.27 170 LEU A CA 1
ATOM 635 C C . LEU A 1 79 ? -15.196 -14.345 -10.256 1.00 37.35 170 LEU A C 1
ATOM 636 O O . LEU A 1 79 ? -15.360 -14.160 -9.045 1.00 33.35 170 LEU A O 1
ATOM 641 N N . SER A 1 80 ? -14.235 -13.722 -10.971 1.00 29.91 171 SER A N 1
ATOM 642 C CA . SER A 1 80 ? -13.249 -12.839 -10.336 1.00 29.24 171 SER A CA 1
ATOM 643 C C . SER A 1 80 ? -12.778 -11.700 -11.204 1.00 26.33 171 SER A C 1
ATOM 644 O O . SER A 1 80 ? -12.704 -11.821 -12.411 1.00 26.48 171 SER A O 1
ATOM 647 N N . ILE A 1 81 ? 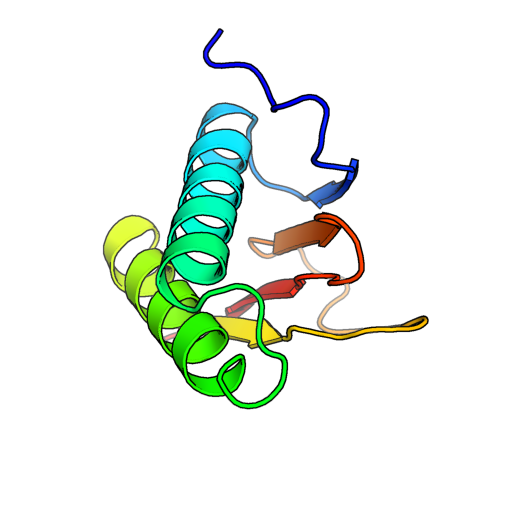-12.421 -10.598 -10.562 1.00 24.54 172 ILE A N 1
ATOM 648 C CA . ILE A 1 81 ? -11.908 -9.453 -11.275 1.00 24.74 172 ILE A CA 1
ATOM 649 C C . ILE A 1 81 ? -10.968 -8.649 -10.399 1.00 25.28 172 ILE A C 1
ATOM 650 O O . ILE A 1 81 ? -11.271 -8.395 -9.233 1.00 26.04 172 ILE A O 1
ATOM 655 N N . GLN A 1 82 ? -9.837 -8.235 -10.978 1.00 24.91 173 GLN A N 1
ATOM 656 C CA . GLN A 1 82 ? -8.831 -7.441 -10.274 1.00 24.54 173 GLN A CA 1
ATOM 657 C C . GLN A 1 82 ? -8.307 -6.362 -11.185 1.00 22.99 173 GLN A C 1
ATOM 658 O O . GLN A 1 82 ? -7.811 -6.703 -12.243 1.00 22.46 173 GLN A O 1
ATOM 664 N N . PHE A 1 83 ? -8.379 -5.094 -10.767 1.00 21.35 174 PHE A N 1
ATOM 665 C CA . PHE A 1 83 ? -7.917 -3.997 -11.586 1.00 21.14 174 PHE A CA 1
ATOM 666 C C . PHE A 1 83 ? -7.491 -2.783 -10.802 1.00 21.83 174 PHE A C 1
ATOM 667 O O . PHE A 1 83 ? -7.730 -2.667 -9.610 1.00 21.80 174 PHE A O 1
ATOM 675 N N . ARG A 1 84 ? -6.848 -1.861 -11.489 1.00 23.75 175 ARG A N 1
ATOM 676 C CA . ARG A 1 84 ? -6.327 -0.658 -10.870 1.00 25.49 175 ARG A CA 1
ATOM 677 C C . ARG A 1 84 ? -6.946 0.533 -11.555 1.00 25.47 175 ARG A C 1
ATOM 678 O O . ARG A 1 84 ? -7.010 0.574 -12.778 1.00 25.74 175 ARG A O 1
ATOM 686 N N . TYR A 1 85 ? -7.427 1.476 -10.760 1.00 26.75 176 TYR A N 1
ATOM 687 C CA . TYR A 1 85 ? -7.865 2.801 -11.215 1.00 27.86 176 TYR A CA 1
ATOM 688 C C . TYR A 1 85 ? -7.082 3.830 -10.392 1.00 29.17 176 TYR A C 1
ATOM 689 O O . TYR A 1 85 ? -7.369 3.984 -9.217 1.00 31.68 176 TYR A O 1
ATOM 698 N N . GLY A 1 86 ? -6.097 4.508 -10.987 1.00 29.16 177 GLY A N 1
ATOM 699 C CA . GLY A 1 86 ? -5.281 5.478 -10.278 1.00 28.39 177 GLY A CA 1
ATOM 700 C C . GLY A 1 86 ? -4.524 4.762 -9.180 1.00 31.17 177 GLY A C 1
ATOM 701 O O . GLY A 1 86 ? -3.884 3.752 -9.446 1.00 30.43 177 GLY A O 1
ATOM 702 N N . ARG A 1 87 ? -4.637 5.271 -7.951 1.00 34.05 178 ARG A N 1
ATOM 703 C CA . ARG A 1 87 ? -3.974 4.694 -6.760 1.00 39.50 178 ARG A CA 1
ATOM 704 C C . ARG A 1 87 ? -4.639 3.464 -6.170 1.00 37.98 178 ARG A C 1
ATOM 705 O O . ARG A 1 87 ? -4.040 2.806 -5.336 1.00 39.28 178 ARG A O 1
ATOM 713 N N . HIS A 1 88 ? -5.882 3.197 -6.543 1.00 35.98 179 HIS A N 1
ATOM 714 C CA . HIS A 1 88 ? -6.661 2.157 -5.900 1.00 37.53 179 HIS A CA 1
ATOM 715 C C . HIS A 1 88 ? -6.712 0.881 -6.737 1.00 34.45 179 HIS A C 1
ATOM 716 O O . HIS A 1 88 ? -7.004 0.924 -7.929 1.00 34.39 179 HIS A O 1
ATOM 723 N N . ILE A 1 89 ? -6.381 -0.232 -6.093 1.00 29.01 180 ILE A N 1
ATOM 724 C CA . ILE A 1 89 ? -6.594 -1.547 -6.625 1.00 27.77 180 ILE A CA 1
ATOM 725 C C . ILE A 1 89 ? -7.934 -2.040 -6.085 1.00 27.10 180 ILE A C 1
ATOM 726 O O . ILE A 1 89 ? -8.267 -1.847 -4.923 1.00 27.15 180 ILE A O 1
ATOM 731 N N . CYS A 1 90 ? -8.674 -2.717 -6.934 1.00 26.72 181 CYS A N 1
ATOM 732 C CA A CYS A 1 90 ? -9.990 -3.216 -6.599 0.50 28.06 181 CYS A CA 1
ATOM 733 C CA B CYS A 1 90 ? -9.982 -3.208 -6.573 0.50 28.27 181 CYS A CA 1
ATOM 734 C C . CYS A 1 90 ? -10.041 -4.704 -6.861 1.00 27.71 181 CYS A C 1
ATOM 735 O O . CYS A 1 90 ? -9.737 -5.139 -7.964 1.00 29.96 181 CYS A O 1
ATOM 740 N N . LEU A 1 91 ? -10.399 -5.484 -5.850 1.00 27.12 182 LEU A N 1
ATOM 741 C CA . LEU A 1 91 ? -10.521 -6.928 -5.977 1.00 26.15 182 LEU A CA 1
ATOM 742 C C . LEU A 1 91 ? -11.983 -7.285 -5.730 1.00 26.15 182 LEU A C 1
ATOM 743 O O . LEU A 1 91 ? -12.657 -6.716 -4.873 1.00 22.57 182 LEU A O 1
ATOM 748 N N . ALA A 1 92 ? -12.485 -8.214 -6.515 1.00 24.56 183 ALA A N 1
ATOM 749 C CA . ALA A 1 92 ? -13.818 -8.663 -6.308 1.00 24.83 183 ALA A CA 1
ATOM 750 C C . ALA A 1 92 ? -13.951 -10.074 -6.850 1.00 25.29 183 ALA A C 1
ATOM 751 O O . ALA A 1 92 ? -13.460 -10.390 -7.951 1.00 25.52 183 ALA A O 1
ATOM 753 N N . TRP A 1 93 ? -14.595 -10.926 -6.058 1.00 24.51 184 TRP A N 1
ATOM 754 C CA . TRP A 1 93 ? -14.879 -12.280 -6.468 1.00 25.59 184 TRP A CA 1
ATOM 755 C C . TRP A 1 93 ? -16.115 -12.827 -5.759 1.00 27.44 184 TRP A C 1
ATOM 756 O O . TRP A 1 93 ? -16.546 -12.323 -4.717 1.00 27.03 184 TRP A O 1
ATOM 767 N N . ARG A 1 94 ? -16.702 -13.837 -6.377 1.00 30.67 185 ARG A N 1
ATOM 768 C CA . ARG A 1 94 ? -17.999 -14.339 -5.971 1.00 34.28 185 ARG A CA 1
ATOM 769 C C . ARG A 1 94 ? -17.839 -15.671 -5.259 1.00 33.02 185 ARG A C 1
ATOM 770 O O . ARG A 1 94 ? -17.132 -16.548 -5.755 1.00 33.86 185 ARG A O 1
ATOM 778 N N . THR A 1 95 ? -18.465 -15.775 -4.085 1.00 32.73 186 THR A N 1
ATOM 779 C CA . THR A 1 95 ? -18.540 -16.999 -3.281 1.00 32.80 186 THR A CA 1
ATOM 780 C C . THR A 1 95 ? -20.002 -17.518 -3.142 1.00 34.91 186 THR A C 1
ATOM 781 O O . THR A 1 95 ? -20.954 -16.711 -3.240 1.00 29.73 186 THR A O 1
ATOM 785 N N . PRO A 1 96 ? -20.178 -18.841 -2.854 1.00 37.36 187 PRO A N 1
ATOM 786 C CA . PRO A 1 96 ? -21.507 -19.504 -2.793 1.00 39.31 187 PRO A CA 1
ATOM 787 C C . PRO A 1 96 ? -22.513 -18.930 -1.801 1.00 42.35 187 PRO A C 1
ATOM 788 O O . PRO A 1 96 ? -22.114 -18.410 -0.768 1.00 41.30 187 PRO A O 1
ATOM 792 N N . ARG A 1 97 ? -23.800 -19.078 -2.150 1.00 51.45 188 ARG A N 1
ATOM 793 C CA . ARG A 1 97 ? -25.020 -18.688 -1.381 1.00 54.55 188 ARG A CA 1
ATOM 794 C C . ARG A 1 97 ? -25.617 -17.351 -1.822 1.00 56.10 188 ARG A C 1
ATOM 795 O O . ARG A 1 97 ? -26.798 -17.269 -2.182 1.00 57.23 188 ARG A O 1
#

Secondary structure (DSSP, 8-state):
-----TTEEEEEESS-HHHHHHHHHHHHHHHHHTTT-GGGHHHHHHHHHHHHHHHH-S-EEEEEESS-----S-SS---EEEEEETTEEEEEEE---

InterPro domains:
  IPR001372 Dynein light chain, type 1/2 [PF01221] (99-186)
  IPR001372 Dynein light chain, type 1/2 [SM01375] (94-186)
  IPR002048 EF-hand domain [PF13499] (12-68)
  IPR002048 EF-hand domain [PS50222] (41-76)
  IPR002048 EF-hand domain [SM00054] (11-39)
  IPR002048 EF-hand domain [SM00054] (45-73)
  IPR002048 EF-hand domain [cd00051] (16-70)
  IPR011992 EF-hand domain pair [SSF47473] (8-70)
  IPR018247 EF-Hand 1, calcium-binding site [PS00018] (54-66)
  IPR037177 Dynein light chain superfamily [G3DSA:3.30.740.10] (90-186)
  IPR037177 Dynein light chain superfamily [SSF54648] (92-187)